Protein AF-A0A3S4X5S2-F1 (afdb_monomer)

Sequence (84 aa):
MKKIVLRTLVASSMAIFAHQAFAAEQVDLRMSWWGGNGRHQVTLKAIEAFEKQNPNIKVKSEYTGWDGHLSRLTTQIAGAPSRT

pLDDT: mean 75.97, std 19.18, range [42.66, 97.81]

Solvent-accessible surface area (backbone atoms only — not comparable to full-atom values): 5177 Å² total; per-residue (Å²): 118,79,73,60,62,63,59,57,57,57,61,61,54,57,59,60,62,66,65,66,78,69,75,59,70,80,41,82,46,77,48,74,54,68,42,56,71,72,51,52,55,54,52,52,53,49,50,52,57,47,32,73,77,35,81,45,43,44,75,49,80,46,75,40,45,75,80,63,40,66,62,53,49,51,50,53,58,73,66,48,76,79,92,121

Nearest PDB structures (foldseek):
  4jxi-assembly2_B  TM=9.913E-01  e=1.213E-06  synthetic construct
  2uvh-assembly1_A  TM=1.009E+00  e=3.137E-06  Yersinia enterocolitica
  4ovj-assembly1_A  TM=9.328E-01  e=2.776E-03  Alicyclobacillus acidocaldarius subsp. acidocaldarius DSM 446
  6rkh-assembly1_A  TM=9.842E-01  e=4.484E-02  Geobacillus stearothermophilus
  3fzv-assembly1_D  TM=5.770E-01  e=3.223E+00  Pseudomonas aeruginosa PAO1

Mean predicted aligned error: 13.68 Å

Radius of gyration: 23.26 Å; Cα contacts (8 Å, |Δi|>4): 52; chains: 1; bounding box: 69×24×41 Å

Foldseek 3Di:
DVVVVVVVVVVVVVVVVVVPPDPPAQAEAEDEDEDDPVVVVVVVVVQVVVCVVVVSYDYHYHYDYPPCSVVVVVVCVVPDPPPD

Secondary structure (DSSP, 8-state):
-HHHHHHHHHHHHHHHHGGGTT----EEEEEEEE--HHHHHHHHHHHHHHHHH-TTEEEEEEEE-STTHHHHHHHHHHTS----

Structure (mmCIF, N/CA/C/O backbone):
data_AF-A0A3S4X5S2-F1
#
_entry.id   AF-A0A3S4X5S2-F1
#
loop_
_atom_site.group_PDB
_atom_site.id
_atom_site.type_symbol
_atom_site.label_atom_id
_atom_site.label_alt_id
_atom_site.label_comp_id
_atom_site.label_asym_id
_atom_site.label_entity_id
_atom_site.label_seq_id
_atom_site.pdbx_PDB_ins_code
_atom_site.Cartn_x
_atom_site.Cartn_y
_atom_site.Cartn_z
_atom_site.occupancy
_atom_site.B_iso_or_equiv
_atom_site.auth_seq_id
_atom_site.auth_comp_id
_atom_site.auth_asym_id
_atom_site.auth_atom_id
_atom_site.pdbx_PDB_model_num
ATOM 1 N N . MET A 1 1 ? -52.709 -10.167 26.323 1.00 46.38 1 MET A N 1
ATOM 2 C CA . MET A 1 1 ? -52.138 -9.281 25.279 1.00 46.38 1 MET A CA 1
ATOM 3 C C . MET A 1 1 ? -51.054 -8.331 25.805 1.00 46.38 1 MET A C 1
ATOM 5 O O . MET A 1 1 ? -49.998 -8.272 25.200 1.00 46.38 1 MET A O 1
ATOM 9 N N . LYS A 1 2 ? -51.221 -7.669 26.965 1.00 42.66 2 LYS A N 1
ATOM 10 C CA . LYS A 1 2 ? -50.214 -6.732 27.525 1.00 42.66 2 LYS A CA 1
ATOM 11 C C . LYS A 1 2 ? -48.886 -7.374 27.992 1.00 42.66 2 LYS A C 1
ATOM 13 O O . LYS A 1 2 ? -47.853 -6.723 27.977 1.00 42.66 2 LYS A O 1
ATOM 18 N N . LYS A 1 3 ? -48.895 -8.662 28.369 1.00 44.12 3 LYS A N 1
ATOM 19 C CA . LYS A 1 3 ? -47.710 -9.381 28.895 1.00 44.12 3 LYS A CA 1
ATOM 20 C C . LYS A 1 3 ? -46.776 -9.957 27.813 1.00 44.12 3 LYS A C 1
ATOM 22 O O . LYS A 1 3 ? -45.650 -10.318 28.130 1.00 44.12 3 LYS A O 1
ATOM 27 N N . ILE A 1 4 ? -47.238 -10.049 26.560 1.00 52.44 4 ILE A N 1
ATOM 28 C CA . ILE A 1 4 ? -46.463 -10.608 25.434 1.00 52.44 4 ILE A CA 1
ATOM 29 C C . ILE A 1 4 ? -45.568 -9.526 24.815 1.00 52.44 4 ILE A C 1
ATOM 31 O O . ILE A 1 4 ? -44.392 -9.774 24.579 1.00 52.44 4 ILE A O 1
ATOM 35 N N . VAL A 1 5 ? -46.082 -8.299 24.679 1.00 53.94 5 VAL A N 1
ATOM 36 C CA . VAL A 1 5 ? -45.327 -7.139 24.167 1.00 53.94 5 VAL A CA 1
ATOM 37 C C . VAL A 1 5 ? -44.188 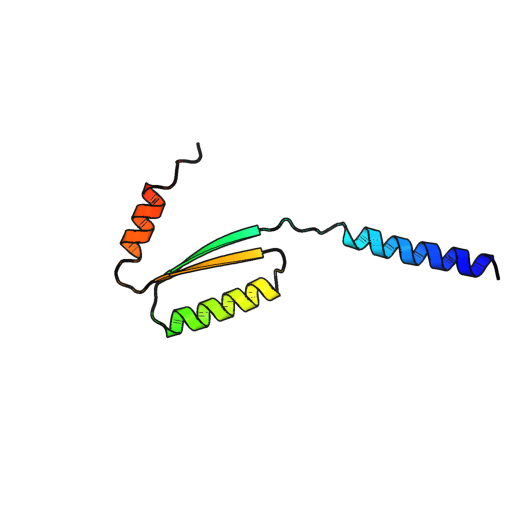-6.727 25.114 1.00 53.94 5 VAL A C 1
ATOM 39 O O . VAL A 1 5 ? -43.137 -6.276 24.675 1.00 53.94 5 VAL A O 1
ATOM 42 N N . LEU A 1 6 ? -44.352 -6.950 26.423 1.00 45.44 6 LEU A N 1
ATOM 43 C CA . LEU A 1 6 ? -43.338 -6.599 27.422 1.00 45.44 6 LEU A CA 1
ATOM 44 C C . LEU A 1 6 ? -42.124 -7.548 27.421 1.00 45.44 6 LEU A C 1
ATOM 46 O O . LEU A 1 6 ? -41.050 -7.163 27.867 1.00 45.44 6 LEU A O 1
ATOM 50 N N . ARG A 1 7 ? -42.265 -8.777 26.902 1.00 45.78 7 ARG A N 1
ATOM 51 C CA . ARG A 1 7 ? -41.166 -9.760 26.848 1.00 45.78 7 ARG A CA 1
ATOM 52 C C . ARG A 1 7 ? -40.332 -9.668 25.569 1.00 45.78 7 ARG A C 1
ATOM 54 O O . ARG A 1 7 ? -39.152 -9.996 25.602 1.00 45.78 7 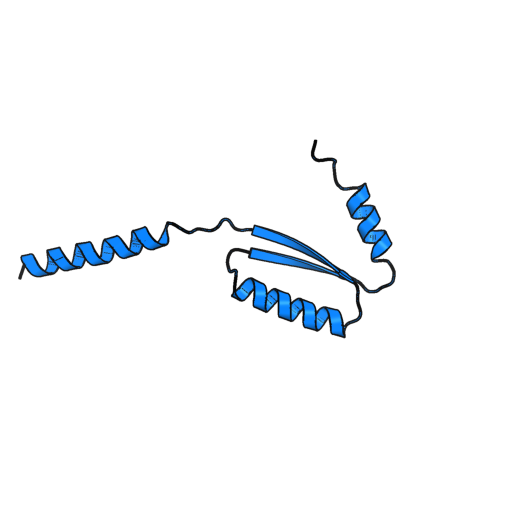ARG A O 1
ATOM 61 N N . THR A 1 8 ? -40.897 -9.168 24.472 1.00 51.06 8 THR A N 1
ATOM 62 C CA . THR A 1 8 ? -40.167 -8.952 23.210 1.00 51.06 8 THR A CA 1
ATOM 63 C C . THR A 1 8 ? -39.382 -7.636 23.178 1.00 51.06 8 THR A C 1
ATOM 65 O O . THR A 1 8 ? -38.369 -7.546 22.483 1.00 51.06 8 THR A O 1
ATOM 68 N N . LEU A 1 9 ? -39.776 -6.640 23.981 1.00 52.81 9 LEU A N 1
ATOM 69 C CA . LEU A 1 9 ? -39.063 -5.360 24.081 1.00 52.81 9 LEU A CA 1
ATOM 70 C C . LEU A 1 9 ? -37.676 -5.498 24.745 1.00 52.81 9 LEU A C 1
ATOM 72 O O . LEU A 1 9 ? -36.735 -4.798 24.372 1.00 52.81 9 LEU A O 1
ATOM 76 N N . VAL A 1 10 ? -37.530 -6.439 25.685 1.00 54.47 10 VAL A N 1
ATOM 77 C CA . VAL A 1 10 ? -36.269 -6.688 26.412 1.00 54.47 10 VAL A CA 1
ATOM 78 C C . VAL A 1 10 ? -35.254 -7.455 25.550 1.00 54.47 10 VAL A C 1
ATOM 80 O O . VAL A 1 10 ? -34.059 -7.184 25.611 1.00 54.47 10 VAL A O 1
ATOM 83 N N . ALA A 1 11 ? -35.714 -8.351 24.669 1.00 52.47 11 ALA A N 1
ATOM 84 C CA . ALA A 1 11 ? -34.828 -9.076 23.750 1.00 52.47 11 ALA A CA 1
ATOM 85 C C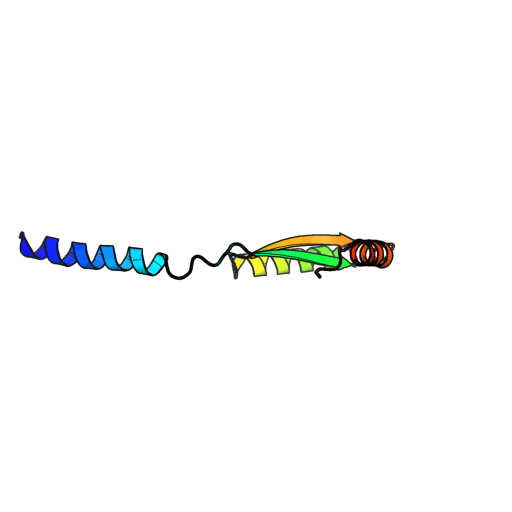 . ALA A 1 11 ? -34.237 -8.169 22.650 1.00 52.47 11 ALA A C 1
ATOM 87 O O . ALA A 1 11 ? -33.123 -8.403 22.190 1.00 52.47 11 ALA A O 1
ATOM 88 N N . SER A 1 12 ? -34.948 -7.101 22.267 1.00 52.16 12 SER A N 1
ATOM 89 C CA . SER A 1 12 ? -34.478 -6.152 21.243 1.00 52.16 12 SER A CA 1
ATOM 90 C C . SER A 1 12 ? -33.481 -5.123 21.785 1.00 52.16 12 SER A C 1
ATOM 92 O O . SER A 1 12 ? -32.689 -4.574 21.027 1.00 52.16 12 SER A O 1
ATOM 94 N N . SER A 1 13 ? -33.479 -4.870 23.096 1.00 52.56 13 SER A N 1
ATOM 95 C CA . SER A 1 13 ? -32.547 -3.926 23.726 1.00 52.56 13 SER A CA 1
ATOM 96 C C . SER A 1 13 ? -31.181 -4.560 24.020 1.00 52.56 13 SER A C 1
ATOM 98 O O . SER A 1 13 ? -30.171 -3.867 23.975 1.00 52.56 13 SER A O 1
ATOM 100 N N . MET A 1 14 ? -31.106 -5.882 24.210 1.00 51.22 14 MET A N 1
ATOM 101 C CA . MET A 1 14 ? -29.841 -6.591 24.462 1.00 51.22 14 MET A CA 1
ATOM 102 C C . MET A 1 14 ? -28.960 -6.755 23.205 1.00 51.22 14 MET A C 1
ATOM 104 O O . MET A 1 14 ? -27.745 -6.895 23.318 1.00 51.22 14 MET A O 1
ATOM 108 N N . ALA A 1 15 ? -29.540 -6.658 22.003 1.00 51.88 15 ALA A N 1
ATOM 109 C CA . ALA A 1 15 ? -28.792 -6.688 20.740 1.00 51.88 15 ALA A CA 1
ATOM 110 C C . ALA A 1 15 ? -28.060 -5.364 20.430 1.00 51.88 15 ALA A C 1
ATOM 112 O O . ALA A 1 15 ? -27.057 -5.363 19.713 1.00 51.88 15 ALA A O 1
ATOM 113 N N . ILE A 1 16 ? -28.529 -4.244 20.995 1.00 54.56 16 ILE A N 1
ATOM 114 C CA . ILE A 1 16 ? -27.945 -2.911 20.771 1.00 54.56 16 ILE A CA 1
ATOM 115 C C . ILE A 1 16 ? -26.706 -2.701 21.661 1.00 54.56 16 ILE A C 1
ATOM 117 O O . ILE A 1 16 ? -25.740 -2.079 21.229 1.00 54.56 16 ILE A O 1
ATOM 121 N N . PHE A 1 17 ? -26.663 -3.305 22.854 1.00 49.06 17 PHE A N 1
ATOM 122 C CA . PHE A 1 17 ? -25.480 -3.258 23.728 1.00 49.06 17 PHE A CA 1
ATOM 123 C C . PHE A 1 17 ? -24.366 -4.235 23.319 1.00 49.06 17 PHE A C 1
ATOM 125 O O . PHE A 1 17 ? -23.206 -3.995 23.643 1.00 49.06 17 PHE A O 1
ATOM 132 N N . ALA A 1 18 ? -24.673 -5.286 22.550 1.00 49.91 18 ALA A N 1
ATOM 133 C CA . ALA A 1 18 ? -23.650 -6.165 21.974 1.00 49.91 18 ALA A CA 1
ATOM 134 C C . ALA A 1 18 ? -22.854 -5.494 20.834 1.00 49.91 18 ALA A C 1
ATOM 136 O O . ALA A 1 18 ? -21.726 -5.894 20.558 1.00 49.91 18 ALA A O 1
ATOM 137 N N . HIS A 1 19 ? -23.404 -4.450 20.200 1.00 48.12 19 HIS A N 1
ATOM 138 C CA . HIS A 1 19 ? -22.721 -3.705 19.134 1.00 48.12 19 HIS A CA 1
ATOM 139 C C . HIS A 1 19 ? -21.705 -2.675 19.651 1.00 48.12 19 HIS A C 1
ATOM 141 O O . HIS A 1 19 ? -20.888 -2.194 18.871 1.00 48.12 19 HIS A O 1
ATOM 147 N N . GLN A 1 20 ? -21.727 -2.322 20.942 1.00 46.44 20 GLN A N 1
ATOM 148 C CA . GLN A 1 20 ? -20.847 -1.274 21.481 1.00 46.44 20 GLN A CA 1
ATOM 149 C C . GLN A 1 20 ? -19.510 -1.792 22.032 1.00 46.44 20 GLN A C 1
ATOM 151 O O . GLN A 1 20 ? -18.651 -0.990 22.381 1.00 46.44 20 GLN A O 1
ATOM 156 N N . ALA A 1 21 ? -19.299 -3.111 22.086 1.00 51.06 21 ALA A N 1
ATOM 157 C CA . ALA A 1 21 ? -18.115 -3.695 22.721 1.00 51.06 21 ALA A CA 1
ATOM 158 C C . ALA A 1 21 ? -16.887 -3.855 21.798 1.00 51.06 21 ALA A C 1
ATOM 160 O O . ALA A 1 21 ? -15.820 -4.214 22.284 1.00 51.06 21 ALA A O 1
ATOM 161 N N . PHE A 1 22 ? -16.999 -3.566 20.495 1.00 51.16 22 PHE A N 1
ATOM 162 C CA . PHE A 1 22 ? -15.876 -3.666 19.549 1.00 51.16 22 PHE A CA 1
ATOM 163 C C . PHE A 1 22 ? -15.869 -2.529 18.523 1.00 51.16 22 PHE A C 1
ATOM 165 O O . PHE A 1 22 ? -15.648 -2.762 17.334 1.00 51.16 22 PHE A O 1
ATOM 172 N N . ALA A 1 23 ? -16.099 -1.286 18.953 1.00 58.22 23 ALA A N 1
ATOM 173 C CA . ALA A 1 23 ? -15.662 -0.146 18.151 1.00 58.22 23 ALA A CA 1
ATOM 174 C C . ALA A 1 23 ? -14.124 -0.138 18.162 1.00 58.22 23 ALA A C 1
ATOM 176 O O . ALA A 1 23 ? -13.500 0.550 18.964 1.00 58.22 23 ALA A O 1
ATOM 177 N N . ALA A 1 24 ? -13.519 -1.006 17.347 1.00 64.62 24 ALA A N 1
ATOM 178 C CA . A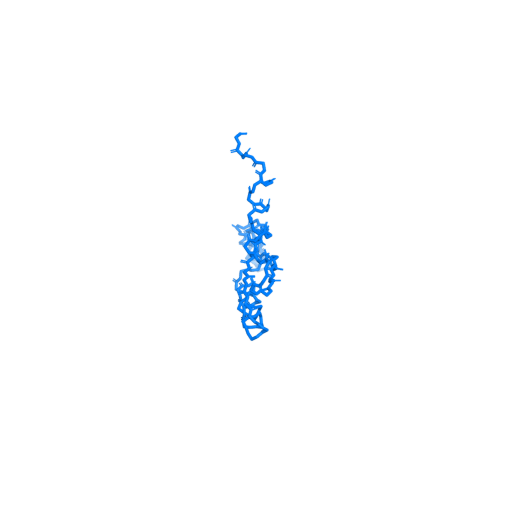LA A 1 24 ? -12.084 -1.039 17.154 1.00 64.62 24 ALA A CA 1
ATOM 179 C C . ALA A 1 24 ? -11.673 0.336 16.631 1.00 64.62 24 ALA A C 1
ATOM 181 O O . ALA A 1 24 ? -12.222 0.814 15.635 1.00 64.62 24 ALA A O 1
ATOM 182 N N . GLU A 1 25 ? -10.768 0.986 17.357 1.00 80.75 25 GLU A N 1
ATOM 183 C CA . GLU A 1 25 ? -10.241 2.293 16.991 1.00 80.75 25 GLU A CA 1
ATOM 184 C C . GLU A 1 25 ? -9.759 2.263 15.536 1.00 80.75 25 GLU A C 1
ATOM 186 O O . GLU A 1 25 ? -9.205 1.262 15.068 1.00 80.75 25 GLU A O 1
ATOM 191 N N . GLN A 1 26 ? -10.034 3.340 14.803 1.00 85.81 26 GLN A N 1
ATOM 192 C CA . GLN A 1 26 ? -9.629 3.474 13.411 1.00 85.81 26 GLN A CA 1
ATOM 193 C C . GLN A 1 26 ? -8.096 3.498 13.346 1.00 85.81 26 GLN A C 1
ATOM 195 O O . GLN A 1 26 ? -7.466 4.449 13.804 1.00 85.81 26 GLN A O 1
ATOM 200 N N . VAL A 1 27 ? -7.490 2.457 12.774 1.00 93.06 27 VAL A N 1
ATOM 201 C CA . VAL A 1 27 ? -6.035 2.332 12.642 1.00 93.06 27 VAL A CA 1
ATOM 202 C C . VAL A 1 27 ? -5.609 2.759 11.242 1.00 93.06 27 VAL A C 1
ATOM 204 O O . VAL A 1 27 ? -5.959 2.115 10.253 1.00 93.06 27 VAL A O 1
ATOM 207 N N . ASP A 1 28 ? -4.798 3.811 11.158 1.00 94.06 28 ASP A N 1
ATOM 208 C CA . ASP A 1 28 ? -4.162 4.245 9.914 1.00 94.06 28 ASP A CA 1
ATOM 209 C C . ASP A 1 28 ? -2.728 3.709 9.823 1.00 94.06 28 ASP A C 1
ATOM 211 O O . ASP A 1 28 ? -1.822 4.144 10.537 1.00 94.06 28 ASP A O 1
ATOM 215 N N . LEU A 1 29 ? -2.501 2.782 8.898 1.00 93.88 29 LEU A N 1
ATOM 216 C CA . LEU A 1 29 ? -1.184 2.260 8.560 1.00 93.88 29 LEU A CA 1
ATOM 217 C C . LEU A 1 29 ? -0.641 2.960 7.316 1.00 93.88 29 LEU A C 1
ATOM 219 O O . LEU A 1 29 ? -1.377 3.296 6.389 1.00 93.88 29 LEU A O 1
ATOM 223 N N . ARG A 1 30 ? 0.679 3.133 7.259 1.00 94.44 30 ARG A N 1
ATOM 224 C CA . ARG A 1 30 ? 1.390 3.530 6.041 1.00 94.44 30 ARG A CA 1
ATOM 225 C C . ARG A 1 30 ? 2.335 2.411 5.648 1.00 94.44 30 ARG A C 1
ATOM 227 O O . ARG A 1 30 ? 3.187 2.024 6.442 1.00 94.44 30 ARG A O 1
ATOM 234 N N . MET A 1 31 ? 2.190 1.921 4.425 1.00 94.19 31 MET A N 1
ATOM 235 C CA . MET A 1 31 ? 3.015 0.853 3.881 1.00 94.19 31 MET A CA 1
ATOM 236 C C . MET A 1 31 ? 3.746 1.358 2.647 1.00 94.19 31 MET A C 1
ATOM 238 O O . MET A 1 31 ? 3.115 1.792 1.683 1.00 94.19 31 MET A O 1
ATOM 242 N N . SER A 1 32 ? 5.074 1.263 2.676 1.00 91.38 32 SER A N 1
ATOM 243 C CA . SER A 1 32 ? 5.923 1.567 1.534 1.00 91.38 32 SER A CA 1
ATOM 244 C C . SER A 1 32 ? 6.600 0.315 0.981 1.00 91.38 32 SER A C 1
ATOM 246 O O . SER A 1 32 ? 6.991 -0.577 1.732 1.00 91.38 32 SER A O 1
ATOM 248 N N . TRP A 1 33 ? 6.712 0.219 -0.346 1.00 92.94 33 TRP A N 1
ATOM 249 C CA . TRP A 1 33 ? 7.435 -0.868 -1.014 1.00 92.94 33 TRP A CA 1
ATOM 250 C C . TRP A 1 33 ? 7.947 -0.452 -2.396 1.00 92.94 33 TRP A C 1
ATOM 252 O O . TRP A 1 33 ? 7.547 0.570 -2.949 1.00 92.94 33 TRP A O 1
ATOM 262 N N . TRP A 1 34 ? 8.813 -1.269 -2.990 1.00 91.75 34 TRP A N 1
ATOM 263 C CA . TRP A 1 34 ? 9.302 -1.070 -4.354 1.00 91.75 34 TRP A CA 1
ATOM 264 C C . TRP A 1 34 ? 8.977 -2.257 -5.255 1.00 91.75 34 TRP A C 1
ATOM 266 O O . TRP A 1 34 ? 8.798 -3.390 -4.789 1.00 91.75 34 TRP A O 1
ATOM 276 N N . GLY A 1 35 ? 8.955 -2.028 -6.565 1.00 91.12 35 GLY A N 1
ATOM 277 C CA . GLY A 1 35 ? 8.861 -3.098 -7.553 1.00 91.12 35 GLY A CA 1
ATOM 278 C C . GLY A 1 35 ? 8.512 -2.614 -8.952 1.00 91.12 35 GLY A C 1
ATOM 279 O O . GLY A 1 35 ? 8.494 -1.422 -9.224 1.00 91.12 35 GLY A O 1
ATOM 280 N N . GLY A 1 36 ? 8.243 -3.569 -9.841 1.00 91.75 36 GLY A N 1
ATOM 281 C CA . GLY A 1 36 ? 7.625 -3.290 -11.136 1.00 91.75 36 GLY A CA 1
ATOM 282 C C . GLY A 1 36 ? 6.096 -3.260 -11.050 1.00 91.75 36 GLY A C 1
ATOM 283 O O . GLY A 1 36 ? 5.508 -3.682 -10.052 1.00 91.75 36 GLY A O 1
ATOM 284 N N . ASN A 1 37 ? 5.447 -2.849 -12.144 1.00 91.94 37 ASN A N 1
ATOM 285 C CA . ASN A 1 37 ? 3.987 -2.706 -12.239 1.00 91.94 37 ASN A CA 1
ATOM 286 C C . ASN A 1 37 ? 3.219 -3.964 -11.783 1.00 91.94 37 ASN A C 1
ATOM 288 O O . ASN A 1 37 ? 2.283 -3.867 -10.992 1.00 91.94 37 ASN A O 1
ATOM 292 N N . GLY A 1 38 ? 3.673 -5.157 -12.188 1.00 96.00 38 GLY A N 1
ATOM 293 C CA . GLY A 1 38 ? 3.052 -6.419 -11.769 1.00 96.00 38 GLY A CA 1
ATOM 294 C C . GLY A 1 38 ? 3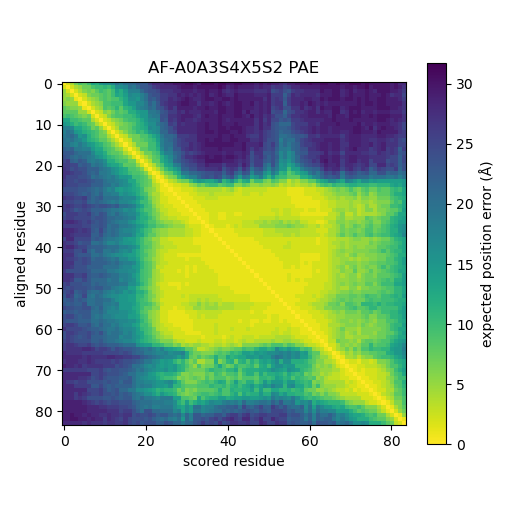.016 -6.597 -10.248 1.00 96.00 38 GLY A C 1
ATOM 295 O O . GLY A 1 38 ? 1.999 -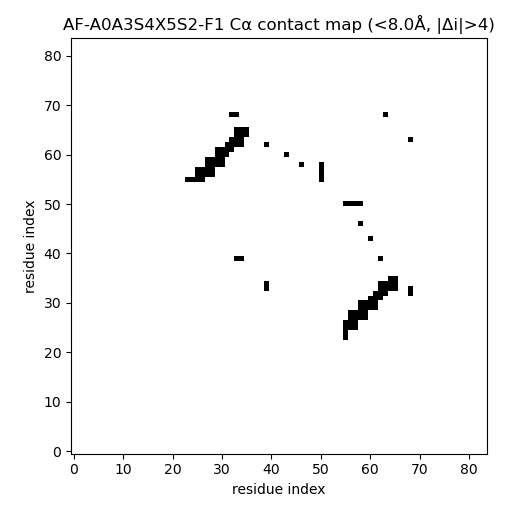7.022 -9.706 1.00 96.00 38 GLY A O 1
ATOM 296 N N . ARG A 1 39 ? 4.079 -6.188 -9.537 1.00 95.12 39 ARG A N 1
ATOM 297 C CA . ARG A 1 39 ? 4.113 -6.219 -8.068 1.00 95.12 39 ARG A CA 1
ATOM 298 C C . ARG A 1 39 ? 3.133 -5.212 -7.473 1.00 95.12 39 ARG A C 1
ATOM 300 O O . ARG A 1 39 ? 2.395 -5.565 -6.563 1.00 95.12 39 ARG A O 1
ATOM 307 N N . HIS A 1 40 ? 3.103 -3.979 -7.976 1.00 94.50 40 HIS A N 1
ATOM 308 C CA . HIS A 1 40 ? 2.185 -2.957 -7.462 1.00 94.50 40 HIS A CA 1
ATOM 309 C C . HIS A 1 40 ? 0.729 -3.419 -7.546 1.00 94.50 40 HIS A C 1
ATOM 311 O O . HIS A 1 40 ? 0.001 -3.328 -6.562 1.00 94.50 40 HIS A O 1
ATOM 317 N N . GLN A 1 41 ? 0.334 -4.000 -8.680 1.00 96.62 41 GLN A N 1
ATOM 318 C CA . GLN A 1 41 ? -1.026 -4.490 -8.892 1.00 96.62 41 GLN A CA 1
ATOM 319 C C . GLN A 1 41 ? -1.413 -5.602 -7.912 1.00 96.62 41 GLN A C 1
ATOM 321 O O . GLN A 1 41 ? -2.494 -5.547 -7.325 1.00 96.62 41 GLN A O 1
ATOM 326 N N . VAL A 1 42 ? -0.552 -6.607 -7.713 1.00 97.81 42 VAL A N 1
ATOM 327 C CA . VAL A 1 42 ? -0.866 -7.709 -6.786 1.00 97.81 42 VAL A CA 1
ATOM 328 C C . VAL A 1 42 ? -0.838 -7.256 -5.327 1.00 97.81 42 VAL A C 1
ATOM 330 O O . VAL A 1 42 ? -1.683 -7.689 -4.549 1.00 97.81 42 VAL A O 1
ATOM 333 N N . THR A 1 43 ? 0.065 -6.342 -4.957 1.00 97.62 43 THR A N 1
ATOM 334 C CA . THR A 1 43 ? 0.130 -5.797 -3.594 1.00 97.62 43 THR A CA 1
ATOM 335 C C . THR A 1 43 ? -1.094 -4.941 -3.276 1.00 97.62 43 THR A C 1
ATOM 337 O O . THR A 1 43 ? -1.677 -5.112 -2.211 1.00 97.62 43 THR A O 1
ATOM 340 N N . LEU A 1 44 ? -1.553 -4.091 -4.201 1.00 97.19 44 LEU A N 1
ATOM 341 C CA . LEU A 1 44 ? -2.773 -3.298 -4.007 1.00 97.19 44 LEU A CA 1
ATOM 342 C C . LEU A 1 44 ? -4.013 -4.187 -3.837 1.00 97.19 44 LEU A C 1
ATOM 344 O O . LEU A 1 44 ? -4.819 -3.942 -2.944 1.00 97.19 44 LEU A O 1
ATOM 348 N N . LYS A 1 45 ? -4.134 -5.265 -4.624 1.00 97.56 45 LYS A N 1
ATOM 349 C CA . LYS A 1 45 ? -5.220 -6.248 -4.459 1.00 97.56 45 LYS A CA 1
ATOM 350 C C . LYS A 1 45 ? -5.166 -6.954 -3.104 1.00 97.56 45 LYS A C 1
ATOM 352 O O . LYS A 1 45 ? -6.206 -7.188 -2.493 1.00 97.56 45 LYS A O 1
ATOM 357 N N . ALA A 1 46 ? -3.968 -7.290 -2.627 1.00 97.69 46 ALA A N 1
ATOM 358 C CA . ALA A 1 46 ? -3.792 -7.892 -1.309 1.00 97.69 46 ALA A CA 1
ATOM 359 C C . ALA A 1 46 ? -4.182 -6.920 -0.184 1.00 97.69 46 ALA A C 1
ATOM 361 O O . ALA A 1 46 ? -4.865 -7.324 0.753 1.00 97.69 46 ALA A O 1
ATOM 362 N N . ILE A 1 47 ? -3.813 -5.640 -0.306 1.00 97.25 47 ILE A N 1
ATOM 363 C CA . ILE A 1 47 ? -4.203 -4.586 0.640 1.00 97.25 47 ILE A CA 1
ATOM 364 C C . ILE A 1 47 ? -5.724 -4.414 0.659 1.00 97.25 47 ILE A C 1
ATOM 366 O O . ILE A 1 47 ? -6.318 -4.384 1.731 1.00 97.25 47 ILE A O 1
ATOM 370 N N . GLU A 1 48 ? -6.379 -4.389 -0.501 1.00 96.81 48 GLU A N 1
ATOM 371 C CA . GLU A 1 48 ? -7.841 -4.302 -0.571 1.00 96.81 48 GLU A CA 1
ATOM 372 C C . GLU A 1 48 ? -8.522 -5.503 0.113 1.00 96.81 48 GLU A C 1
ATOM 374 O O . GLU A 1 48 ? -9.478 -5.342 0.872 1.00 96.81 48 GLU A O 1
ATOM 379 N N . ALA A 1 49 ? -8.017 -6.721 -0.114 1.00 97.62 49 ALA A N 1
ATOM 380 C CA . ALA A 1 49 ? -8.517 -7.924 0.550 1.00 97.62 49 ALA A CA 1
ATOM 381 C C . ALA A 1 49 ? -8.263 -7.910 2.068 1.00 97.62 49 ALA A C 1
ATOM 383 O O . ALA A 1 49 ? -9.073 -8.443 2.830 1.00 97.62 49 ALA A O 1
ATOM 384 N N . PHE A 1 50 ? -7.161 -7.300 2.507 1.00 97.12 50 PHE A N 1
ATOM 385 C CA . PHE A 1 50 ? -6.836 -7.107 3.915 1.00 97.12 50 PHE A CA 1
ATOM 386 C C . PHE A 1 50 ? -7.779 -6.095 4.581 1.00 97.12 50 PHE A C 1
ATOM 388 O O . PHE A 1 50 ? -8.328 -6.402 5.637 1.00 97.12 50 PHE A O 1
ATOM 395 N N . GLU A 1 51 ? -8.045 -4.944 3.956 1.00 95.69 51 GLU A N 1
ATOM 396 C CA . GLU A 1 51 ? -8.998 -3.950 4.478 1.00 95.69 51 GLU A CA 1
ATOM 397 C C . GLU A 1 51 ? -10.432 -4.495 4.531 1.00 95.69 51 GLU A C 1
ATOM 399 O O . GLU A 1 51 ? -11.175 -4.205 5.465 1.00 95.69 51 GLU A O 1
ATOM 404 N N . LYS A 1 52 ? -10.826 -5.337 3.565 1.00 94.62 52 LYS A N 1
ATOM 405 C CA . LYS A 1 52 ? -12.130 -6.024 3.585 1.00 94.62 52 LYS A CA 1
ATOM 406 C C . LYS A 1 52 ? -12.292 -6.946 4.795 1.00 94.62 52 LYS A C 1
ATOM 408 O O . LYS A 1 52 ? -13.398 -7.082 5.307 1.00 94.62 52 LYS A O 1
ATOM 413 N N . GLN A 1 53 ? -11.207 -7.577 5.239 1.00 94.56 53 GLN A N 1
ATOM 414 C CA . GLN A 1 53 ? -11.196 -8.443 6.422 1.00 94.56 53 GLN A CA 1
ATOM 415 C C . GLN A 1 53 ? -11.021 -7.660 7.728 1.00 94.56 53 GLN A C 1
ATOM 417 O O . GLN A 1 53 ? -11.415 -8.151 8.782 1.00 94.56 53 GLN A O 1
ATOM 422 N N . ASN A 1 54 ? -10.467 -6.447 7.661 1.00 94.31 54 ASN A N 1
ATOM 423 C CA . ASN A 1 54 ? -10.183 -5.593 8.811 1.00 94.31 54 ASN A CA 1
ATOM 424 C C . ASN A 1 54 ? -10.779 -4.192 8.582 1.00 94.31 54 ASN A C 1
ATOM 426 O O . ASN A 1 54 ? -10.038 -3.257 8.270 1.00 94.31 54 ASN A O 1
ATOM 430 N N . PRO A 1 55 ? -12.109 -4.014 8.721 1.00 90.94 55 PRO A N 1
ATOM 431 C CA . PRO A 1 55 ? -12.783 -2.763 8.359 1.00 90.94 55 PRO A CA 1
ATOM 432 C C . PRO A 1 55 ? -12.312 -1.536 9.151 1.00 90.94 55 PRO A C 1
ATOM 434 O O . PRO A 1 55 ? -12.469 -0.408 8.688 1.00 90.94 55 PRO A O 1
ATOM 437 N N . ASN A 1 56 ? -11.729 -1.754 10.332 1.00 92.94 56 ASN A N 1
ATOM 438 C CA . ASN A 1 56 ? -11.172 -0.722 11.203 1.00 92.94 56 ASN A CA 1
ATOM 439 C C . ASN A 1 56 ? -9.740 -0.300 10.827 1.00 92.94 56 ASN A C 1
ATOM 441 O O . ASN A 1 56 ? -9.183 0.575 11.482 1.00 92.94 56 ASN A O 1
ATOM 445 N N . ILE A 1 57 ? -9.122 -0.914 9.811 1.00 93.81 57 ILE A N 1
ATOM 446 C CA . ILE A 1 57 ? -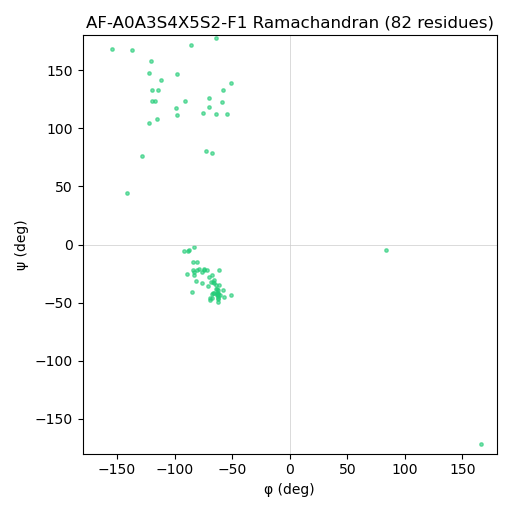7.749 -0.617 9.388 1.00 93.81 57 ILE A CA 1
ATOM 447 C C . ILE A 1 57 ? -7.761 -0.007 7.985 1.00 93.81 57 ILE A C 1
ATOM 449 O O . ILE A 1 57 ? -8.400 -0.524 7.068 1.00 93.81 57 ILE A O 1
ATOM 453 N N . LYS A 1 58 ? -7.023 1.091 7.809 1.00 95.69 58 LYS A N 1
ATOM 454 C CA . LYS A 1 58 ? -6.785 1.740 6.514 1.00 95.69 58 LYS A CA 1
ATOM 455 C C . LYS A 1 58 ? -5.303 1.765 6.203 1.00 95.69 58 LYS A C 1
ATOM 457 O O . LYS A 1 58 ? -4.495 2.128 7.052 1.00 95.69 58 LYS A O 1
ATOM 462 N N . VAL A 1 59 ? -4.932 1.388 4.983 1.00 96.25 59 VAL A N 1
ATOM 463 C CA . VAL A 1 59 ? -3.534 1.276 4.561 1.00 96.25 59 VAL A CA 1
ATOM 464 C C . VAL A 1 59 ? -3.228 2.298 3.470 1.00 96.25 59 VAL A C 1
ATOM 466 O O . VAL A 1 59 ? -3.601 2.156 2.306 1.00 96.25 59 VAL A O 1
ATOM 469 N N . LYS A 1 60 ? -2.463 3.329 3.827 1.00 95.25 60 LYS A N 1
ATOM 470 C CA . LYS A 1 60 ? -1.890 4.281 2.871 1.00 95.25 60 LYS A CA 1
ATOM 471 C C . LYS A 1 60 ? -0.719 3.625 2.149 1.00 95.25 60 LYS A C 1
ATOM 473 O O . LYS A 1 60 ? 0.308 3.325 2.757 1.00 95.25 60 LYS A O 1
ATOM 478 N N . SER A 1 61 ? -0.896 3.405 0.852 1.00 94.94 61 SER A N 1
ATOM 479 C CA . SER A 1 61 ? 0.074 2.735 -0.014 1.00 94.94 61 SER A CA 1
ATOM 480 C C . SER A 1 61 ? 1.044 3.726 -0.656 1.00 94.94 61 SER A C 1
ATOM 482 O O . SER A 1 61 ? 0.616 4.622 -1.380 1.00 94.94 61 SER A O 1
ATOM 484 N N . GLU A 1 62 ? 2.347 3.535 -0.453 1.00 91.00 62 GLU A N 1
ATOM 485 C CA . GLU A 1 62 ? 3.414 4.310 -1.096 1.00 91.00 62 GLU A CA 1
ATOM 486 C C . GLU A 1 62 ? 4.350 3.377 -1.875 1.00 91.00 62 GLU A C 1
ATOM 488 O O . GLU A 1 62 ? 5.181 2.685 -1.294 1.00 91.00 62 GLU A O 1
ATOM 493 N N . TYR A 1 63 ? 4.252 3.348 -3.203 1.00 90.56 63 TYR A N 1
ATOM 494 C CA . TYR A 1 63 ? 5.094 2.472 -4.016 1.00 90.56 63 TYR A CA 1
ATOM 495 C C . TYR A 1 63 ? 5.919 3.230 -5.044 1.00 90.56 63 TYR A C 1
ATOM 497 O O . TYR A 1 63 ? 5.504 4.261 -5.572 1.00 90.56 63 TYR A O 1
ATOM 505 N N . THR A 1 64 ? 7.108 2.705 -5.327 1.00 87.38 64 THR A N 1
ATOM 506 C CA . THR A 1 64 ? 8.028 3.269 -6.320 1.00 87.38 64 THR A CA 1
ATOM 507 C C . THR A 1 64 ? 8.650 2.172 -7.182 1.00 87.38 64 THR A C 1
ATOM 509 O O . THR A 1 64 ? 8.615 0.987 -6.836 1.00 87.38 64 THR A O 1
ATOM 512 N N . GLY A 1 65 ? 9.287 2.580 -8.282 1.00 83.19 65 GLY A N 1
ATOM 513 C CA . GLY A 1 65 ? 10.238 1.730 -8.997 1.00 83.19 65 GLY A CA 1
ATOM 514 C C . GLY A 1 65 ? 11.469 1.388 -8.146 1.00 83.19 65 GLY A C 1
ATOM 515 O O . GLY A 1 65 ? 11.599 1.842 -7.005 1.00 83.19 65 GLY A O 1
ATOM 516 N N . TRP A 1 66 ? 12.365 0.572 -8.710 1.00 74.06 66 TRP A N 1
ATOM 517 C CA . TRP A 1 66 ? 13.636 0.203 -8.071 1.00 74.06 66 TRP A CA 1
ATOM 518 C C . TRP A 1 66 ? 14.539 1.425 -7.856 1.00 74.06 66 TRP A C 1
ATOM 520 O O . TRP A 1 66 ? 15.077 1.613 -6.764 1.00 74.06 66 TRP A O 1
ATOM 530 N N . ASP A 1 67 ? 14.632 2.296 -8.862 1.00 74.81 67 ASP A N 1
ATOM 531 C CA . ASP A 1 67 ? 15.427 3.516 -8.771 1.00 74.81 67 ASP A CA 1
ATOM 532 C C . ASP A 1 67 ? 14.792 4.528 -7.810 1.00 74.81 67 ASP A C 1
ATOM 534 O O . ASP A 1 67 ? 13.623 4.897 -7.924 1.00 74.81 67 ASP A O 1
ATOM 538 N N . GLY A 1 68 ? 15.584 4.978 -6.835 1.00 69.31 68 GLY A N 1
ATOM 539 C CA . GLY A 1 68 ? 15.205 6.033 -5.893 1.00 69.31 68 GLY A CA 1
ATOM 540 C C . GLY A 1 68 ? 14.386 5.590 -4.676 1.00 69.31 68 GLY A C 1
ATOM 541 O O . GLY A 1 68 ? 14.174 6.413 -3.782 1.00 69.31 68 GLY A O 1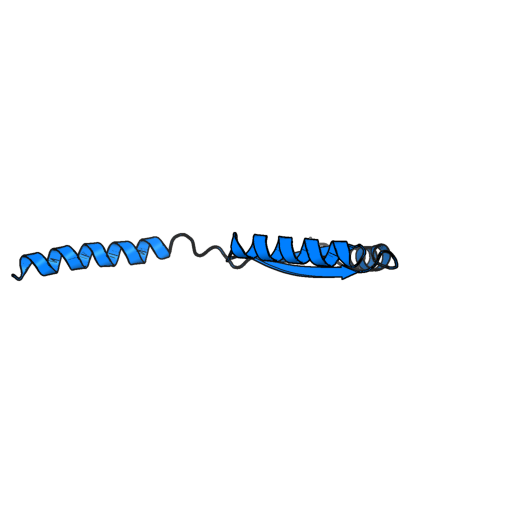
ATOM 542 N N . HIS A 1 69 ? 13.976 4.316 -4.568 1.00 71.94 69 HIS A N 1
ATOM 543 C CA . HIS A 1 69 ? 13.246 3.842 -3.382 1.00 71.94 69 HIS A CA 1
ATOM 544 C C . HIS A 1 69 ? 14.086 3.967 -2.109 1.00 71.94 69 HIS A C 1
ATOM 546 O O . HIS A 1 69 ? 13.642 4.546 -1.118 1.00 71.94 69 HIS A O 1
ATOM 552 N N . LEU A 1 70 ? 15.326 3.468 -2.158 1.00 72.75 70 LEU A N 1
ATOM 553 C CA . LEU A 1 70 ? 16.226 3.480 -1.008 1.00 72.75 70 LEU A CA 1
ATOM 554 C C . LEU A 1 70 ? 16.533 4.913 -0.560 1.00 72.75 70 LEU A C 1
ATOM 556 O O . LEU A 1 70 ? 16.471 5.193 0.629 1.00 72.75 70 LEU A O 1
ATOM 560 N N . SER A 1 71 ? 16.781 5.830 -1.499 1.00 74.75 71 SER A N 1
ATOM 561 C CA . SER A 1 71 ? 17.039 7.243 -1.198 1.00 74.75 71 SER A CA 1
ATOM 562 C C . SER A 1 71 ? 15.836 7.932 -0.544 1.00 74.75 71 SER A C 1
ATOM 564 O O . SER A 1 71 ? 16.001 8.671 0.421 1.00 74.75 71 SER A O 1
ATOM 566 N N . ARG A 1 72 ? 14.607 7.672 -1.017 1.00 71.50 72 ARG A N 1
ATOM 567 C CA . ARG A 1 72 ? 13.393 8.228 -0.395 1.00 71.50 72 ARG A CA 1
ATOM 568 C C . ARG A 1 72 ? 13.174 7.661 1.007 1.00 71.50 72 ARG A C 1
ATOM 570 O O . ARG A 1 72 ? 12.830 8.415 1.915 1.00 71.50 72 ARG A O 1
ATOM 577 N N . LEU A 1 73 ? 13.389 6.357 1.193 1.00 76.25 73 LEU A N 1
ATOM 578 C CA . LEU A 1 73 ? 13.293 5.718 2.505 1.00 76.25 73 LEU A CA 1
ATOM 579 C C . LEU A 1 73 ? 14.326 6.271 3.488 1.00 76.25 73 LEU A C 1
ATOM 581 O O . LEU A 1 73 ? 13.964 6.602 4.613 1.00 76.25 73 LEU A O 1
ATOM 585 N N . THR A 1 74 ? 15.591 6.413 3.085 1.00 74.56 74 THR A N 1
ATOM 586 C CA . THR A 1 74 ? 16.637 6.937 3.975 1.00 74.56 74 THR A CA 1
ATOM 587 C C . THR A 1 74 ? 16.364 8.381 4.378 1.00 74.56 74 THR A C 1
ATOM 589 O O . THR A 1 74 ? 16.530 8.706 5.550 1.00 74.56 74 THR A O 1
ATOM 592 N N . THR A 1 75 ? 15.856 9.231 3.476 1.00 76.88 75 THR A N 1
ATOM 593 C CA . THR A 1 75 ? 15.400 10.584 3.838 1.00 76.88 75 THR A CA 1
ATOM 594 C C . THR A 1 75 ? 14.224 10.553 4.813 1.00 76.88 75 THR A C 1
ATOM 596 O O . THR A 1 75 ? 14.222 11.312 5.779 1.00 76.88 75 THR A O 1
ATOM 599 N N . GLN A 1 76 ? 13.237 9.673 4.607 1.00 75.62 76 GLN A N 1
ATOM 600 C CA . GLN A 1 76 ? 12.111 9.536 5.539 1.00 75.62 76 GLN A CA 1
ATOM 601 C C . GLN A 1 76 ? 12.560 9.060 6.927 1.00 75.62 76 GLN A C 1
ATOM 603 O O . GLN A 1 76 ? 12.024 9.534 7.924 1.00 75.62 76 GLN A O 1
ATOM 608 N N . ILE A 1 77 ? 13.538 8.153 7.001 1.00 77.44 77 ILE A N 1
ATOM 609 C CA . ILE A 1 77 ? 14.107 7.669 8.265 1.00 77.44 77 ILE A CA 1
ATOM 610 C C . ILE A 1 77 ? 14.914 8.777 8.947 1.00 77.44 77 ILE A C 1
ATOM 612 O O . ILE A 1 77 ? 14.718 9.027 10.131 1.00 77.44 77 ILE A O 1
ATOM 616 N N . ALA A 1 78 ? 15.785 9.469 8.209 1.00 75.62 78 ALA A N 1
ATOM 617 C CA . ALA A 1 78 ? 16.627 10.535 8.749 1.00 75.62 78 ALA A CA 1
ATOM 618 C C . ALA A 1 78 ? 15.819 11.764 9.202 1.00 75.62 78 ALA A C 1
ATOM 620 O O . ALA A 1 78 ? 16.208 12.443 10.146 1.00 75.62 78 ALA A O 1
ATOM 621 N N . GLY A 1 79 ? 14.700 12.048 8.531 1.00 71.75 79 GLY A N 1
ATOM 622 C C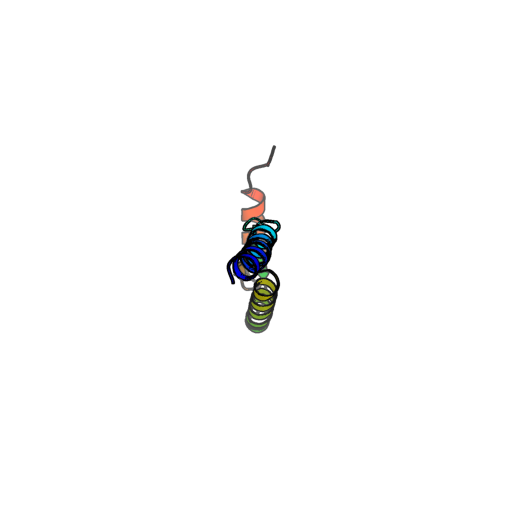A . GLY A 1 79 ? 13.778 13.127 8.887 1.00 71.75 79 GLY A CA 1
ATOM 623 C C . GLY A 1 79 ? 12.701 12.731 9.898 1.00 71.75 79 GLY A C 1
ATOM 624 O O . GLY A 1 79 ? 11.916 13.591 10.295 1.00 71.75 79 GLY A O 1
ATOM 625 N N . ALA A 1 80 ? 12.617 11.458 10.304 1.00 64.12 80 ALA A N 1
ATOM 626 C CA . ALA A 1 80 ? 11.670 11.041 11.328 1.00 64.12 80 ALA A CA 1
ATOM 627 C C . ALA A 1 80 ? 12.129 11.618 12.678 1.00 64.12 80 ALA A C 1
ATOM 629 O O . ALA A 1 80 ? 13.226 11.282 13.128 1.00 64.12 80 ALA A O 1
ATOM 630 N N . PRO A 1 81 ? 11.330 12.477 13.339 1.00 56.28 81 PRO A N 1
ATOM 631 C CA . PRO A 1 81 ? 11.704 12.994 14.646 1.00 56.28 81 PRO A CA 1
ATOM 632 C C . PRO A 1 81 ? 11.904 11.819 15.605 1.00 56.28 81 PRO A C 1
ATOM 634 O O . PRO A 1 81 ? 11.079 10.898 15.650 1.00 56.28 81 PRO A O 1
ATOM 637 N N . SER A 1 82 ? 13.011 11.840 16.352 1.00 53.97 82 SER A N 1
ATOM 638 C CA . SER A 1 82 ? 13.246 10.896 17.439 1.00 53.97 82 SER A CA 1
ATOM 639 C C . SER A 1 82 ? 12.048 10.975 18.378 1.00 53.97 82 SER A C 1
ATOM 641 O O . SER A 1 82 ? 11.813 12.010 18.998 1.00 53.97 82 SER A O 1
ATOM 643 N N . ARG A 1 83 ? 11.253 9.904 18.452 1.00 59.22 83 ARG A N 1
ATOM 644 C CA . ARG A 1 83 ? 10.246 9.767 19.506 1.00 59.22 83 ARG A CA 1
ATOM 645 C C . ARG A 1 83 ? 10.988 9.471 20.809 1.00 59.22 83 ARG A C 1
ATOM 647 O O . ARG A 1 83 ? 11.144 8.311 21.176 1.00 59.22 83 ARG A O 1
ATOM 654 N N . THR A 1 84 ? 11.503 10.528 21.421 1.00 51.09 84 THR A N 1
ATOM 655 C CA . THR A 1 84 ? 11.932 10.602 22.821 1.00 51.09 84 THR A CA 1
ATOM 656 C C . THR A 1 84 ? 10.958 11.490 23.562 1.00 51.09 84 THR A C 1
ATOM 658 O O . THR A 1 84 ? 10.659 12.568 22.998 1.00 51.09 84 THR A O 1
#

Organism: Serratia fonticola (NCBI:txid47917)